Protein AF-A0A815AP10-F1 (afdb_monomer)

Mean predicted aligned error: 11.59 Å

Organism: NCBI:txid433720

Structure (mmCIF, N/CA/C/O backbone):
data_AF-A0A815AP10-F1
#
_entry.id   AF-A0A815AP10-F1
#
loop_
_atom_site.group_PDB
_atom_site.id
_atom_site.type_symbol
_atom_site.label_atom_id
_atom_site.label_alt_id
_atom_site.label_comp_id
_atom_site.label_asym_id
_atom_site.label_entity_id
_atom_site.label_seq_id
_atom_site.pdbx_PDB_ins_code
_atom_site.Cartn_x
_atom_site.Cartn_y
_atom_site.Cartn_z
_atom_site.occupancy
_atom_site.B_iso_or_equiv
_atom_site.auth_seq_id
_atom_site.auth_comp_id
_atom_site.auth_asym_id
_atom_site.auth_atom_id
_atom_site.pdbx_PDB_model_num
ATOM 1 N N . MET A 1 1 ? 25.442 41.159 -44.801 1.00 40.72 1 MET A N 1
ATOM 2 C CA . MET A 1 1 ? 24.843 39.815 -44.931 1.00 40.72 1 MET A CA 1
ATOM 3 C C . MET A 1 1 ? 25.915 38.834 -44.471 1.00 40.72 1 MET A C 1
ATOM 5 O O . MET A 1 1 ? 26.776 38.479 -45.258 1.00 40.72 1 MET A O 1
ATOM 9 N N . PHE A 1 2 ? 25.992 38.562 -43.165 1.00 41.69 2 PHE A N 1
ATOM 10 C CA . PHE A 1 2 ? 27.074 37.760 -42.580 1.00 41.69 2 PHE A CA 1
ATOM 11 C C . PHE A 1 2 ? 26.599 36.312 -42.454 1.00 41.69 2 PHE A C 1
ATOM 13 O O . PHE A 1 2 ? 25.713 36.017 -41.653 1.00 41.69 2 PHE A O 1
ATOM 20 N N . GLY A 1 3 ? 27.132 35.442 -43.313 1.00 44.25 3 GLY A N 1
ATOM 21 C CA . GLY A 1 3 ? 26.936 33.999 -43.230 1.00 44.25 3 GLY A CA 1
ATOM 22 C C . GLY A 1 3 ? 27.799 33.436 -42.109 1.00 44.25 3 GLY A C 1
ATOM 23 O O . GLY A 1 3 ? 28.994 33.714 -42.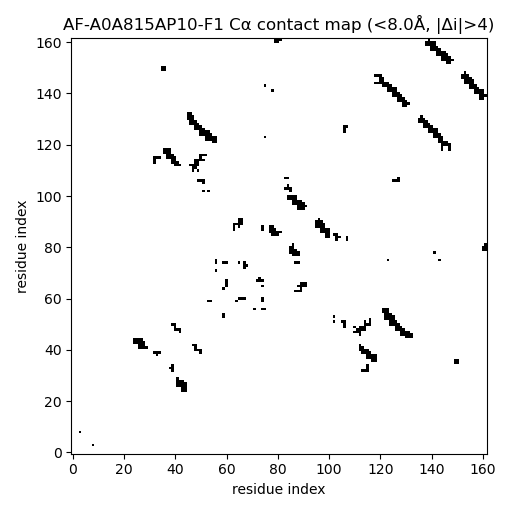065 1.00 44.25 3 GLY A O 1
ATOM 24 N N . ARG A 1 4 ? 27.180 32.683 -41.199 1.00 42.88 4 ARG A N 1
ATOM 25 C CA . ARG A 1 4 ? 27.906 31.906 -40.190 1.00 42.88 4 ARG A CA 1
ATOM 26 C C . ARG A 1 4 ? 28.704 30.810 -40.884 1.00 42.88 4 ARG A C 1
ATOM 28 O O . ARG A 1 4 ? 28.192 30.181 -41.814 1.00 42.88 4 ARG A O 1
ATOM 35 N N . THR A 1 5 ? 29.942 30.612 -40.457 1.00 56.09 5 THR A N 1
ATOM 36 C CA . THR A 1 5 ? 30.808 29.552 -40.982 1.00 56.09 5 THR A CA 1
ATOM 37 C C . THR A 1 5 ? 30.435 28.206 -40.351 1.00 56.09 5 THR A C 1
ATOM 39 O O . THR A 1 5 ? 29.689 28.134 -39.375 1.00 56.09 5 THR A O 1
ATOM 42 N N . TYR A 1 6 ? 30.920 27.108 -40.935 1.00 45.91 6 TYR A N 1
ATOM 43 C CA . TYR A 1 6 ? 30.652 25.747 -40.451 1.00 45.91 6 TYR A CA 1
ATOM 44 C C . TYR A 1 6 ? 31.178 25.519 -39.016 1.00 45.91 6 TYR A C 1
ATOM 46 O O . TYR A 1 6 ? 30.613 24.719 -38.272 1.00 45.91 6 TYR A O 1
ATOM 54 N N . ASP A 1 7 ? 32.197 26.281 -38.611 1.00 51.66 7 ASP A N 1
ATOM 55 C CA . ASP A 1 7 ? 32.779 26.252 -37.266 1.00 51.66 7 ASP A CA 1
ATOM 56 C C . ASP A 1 7 ? 31.876 26.939 -36.220 1.00 51.66 7 ASP A C 1
ATOM 58 O O . ASP A 1 7 ? 31.723 26.424 -35.111 1.00 51.66 7 ASP A O 1
ATOM 62 N N . ASP A 1 8 ? 31.150 28.004 -36.593 1.00 51.50 8 ASP A N 1
ATOM 63 C CA . ASP A 1 8 ? 30.162 28.665 -35.718 1.00 51.50 8 ASP A CA 1
ATOM 64 C C . ASP A 1 8 ? 28.980 27.734 -35.362 1.00 51.50 8 ASP A C 1
ATOM 66 O O . ASP A 1 8 ? 28.334 27.877 -34.319 1.00 51.50 8 ASP A O 1
ATOM 70 N N . LEU A 1 9 ? 28.670 26.766 -36.235 1.00 48.31 9 LEU A N 1
ATOM 71 C CA . LEU A 1 9 ? 27.624 25.761 -36.008 1.00 48.31 9 LEU A CA 1
ATOM 72 C C . LEU A 1 9 ? 28.094 24.618 -35.093 1.00 48.31 9 LEU A C 1
ATOM 74 O O . LEU A 1 9 ? 27.263 24.021 -34.404 1.00 48.31 9 LEU A O 1
ATOM 78 N N . LEU A 1 10 ? 29.400 24.335 -35.048 1.00 50.34 10 LEU A N 1
ATOM 79 C CA . LEU A 1 10 ? 29.991 23.327 -34.163 1.00 50.34 10 LEU A CA 1
ATOM 80 C C . LEU A 1 10 ? 30.089 23.835 -32.719 1.00 50.34 10 LEU A C 1
ATOM 82 O O . LEU A 1 10 ? 29.690 23.107 -31.807 1.00 50.34 10 LEU A O 1
ATOM 86 N N . GLU A 1 11 ? 30.480 25.095 -32.500 1.00 52.16 11 GLU A N 1
ATOM 87 C CA . GLU A 1 11 ? 30.512 25.695 -31.153 1.00 52.16 11 GLU A CA 1
ATOM 88 C C . GLU A 1 11 ? 29.109 25.869 -30.549 1.00 52.16 11 GLU A C 1
ATOM 90 O O . GLU A 1 11 ? 28.891 25.577 -29.368 1.00 52.16 11 GLU A O 1
ATOM 95 N N . MET A 1 12 ? 28.113 26.236 -31.365 1.00 47.38 12 MET A N 1
ATOM 96 C CA . MET A 1 12 ? 26.714 26.245 -30.927 1.00 47.38 12 MET A CA 1
ATOM 97 C C . MET A 1 12 ? 26.192 24.847 -30.583 1.00 47.38 12 MET A C 1
ATOM 99 O O . MET A 1 12 ? 25.271 24.738 -29.773 1.00 47.38 12 MET A O 1
ATOM 103 N N . SER A 1 13 ? 26.757 23.784 -31.172 1.00 54.66 13 SER A N 1
ATOM 104 C CA . SER A 1 13 ? 26.313 22.406 -30.943 1.00 54.66 13 SER A CA 1
ATOM 105 C C . SER A 1 13 ? 26.752 21.835 -29.590 1.00 54.66 13 SER A C 1
ATOM 107 O O . SER A 1 13 ? 26.069 20.983 -29.017 1.00 54.66 13 SER A O 1
ATOM 109 N N . ASP A 1 14 ? 27.851 22.346 -29.039 1.00 53.59 14 ASP A N 1
ATOM 110 C CA . ASP A 1 14 ? 28.387 21.883 -27.762 1.00 53.59 14 ASP A CA 1
ATOM 111 C C . ASP A 1 14 ? 27.872 22.697 -26.574 1.00 53.59 14 ASP A C 1
ATOM 113 O O . ASP A 1 14 ? 27.774 22.170 -25.462 1.00 53.59 14 ASP A O 1
ATOM 117 N N . ASP A 1 15 ? 27.464 23.948 -26.793 1.00 55.38 15 ASP A N 1
ATOM 118 C CA . ASP A 1 15 ? 26.924 24.788 -25.724 1.00 55.38 15 ASP A CA 1
ATOM 119 C C . ASP A 1 15 ? 25.489 24.386 -25.331 1.00 55.38 15 ASP A C 1
ATOM 121 O O . ASP A 1 15 ? 25.147 24.358 -24.143 1.00 55.38 15 ASP A O 1
ATOM 125 N N . TRP A 1 16 ? 24.653 23.934 -26.281 1.00 48.88 16 TRP A N 1
ATOM 126 C CA . TRP A 1 16 ? 23.365 23.320 -25.921 1.00 48.88 16 TRP A CA 1
ATOM 127 C C . TRP A 1 16 ? 23.546 21.947 -25.265 1.00 48.88 16 TRP A C 1
ATOM 129 O O . TRP A 1 16 ? 22.780 21.617 -24.361 1.00 48.88 16 TRP A O 1
ATOM 139 N N . ARG A 1 17 ? 24.580 21.173 -25.630 1.00 44.56 17 ARG A N 1
ATOM 140 C CA . ARG A 1 17 ? 24.918 19.904 -24.958 1.00 44.56 17 ARG A CA 1
ATOM 141 C C . ARG A 1 17 ? 25.403 20.134 -23.530 1.00 44.56 17 ARG A C 1
ATOM 143 O O . ARG A 1 17 ? 24.914 19.474 -22.617 1.00 44.56 17 ARG A O 1
ATOM 150 N N . LYS A 1 18 ? 26.280 21.115 -23.289 1.00 47.47 18 LYS A N 1
ATOM 151 C CA . LYS A 1 18 ? 26.723 21.501 -21.934 1.00 47.47 18 LYS A CA 1
ATOM 152 C C . LYS A 1 18 ? 25.571 22.039 -21.081 1.00 47.47 18 LYS A C 1
ATOM 154 O O . LYS A 1 18 ? 25.493 21.713 -19.895 1.00 47.47 18 LYS A O 1
ATOM 159 N N . ASN A 1 19 ? 24.642 22.792 -21.672 1.00 44.19 19 ASN A N 1
ATOM 160 C CA . ASN A 1 19 ? 23.459 23.294 -20.969 1.00 44.19 19 ASN A CA 1
ATOM 161 C C . ASN A 1 19 ? 22.359 22.230 -20.769 1.00 44.19 19 ASN A C 1
ATOM 163 O O . ASN A 1 19 ? 21.679 22.263 -19.740 1.00 44.19 19 ASN A O 1
ATOM 167 N N . MET A 1 20 ? 22.229 21.237 -21.660 1.00 41.44 20 MET A N 1
ATOM 168 C CA . MET A 1 20 ? 21.380 20.055 -21.440 1.00 41.44 20 MET A CA 1
ATOM 169 C C . MET A 1 20 ? 21.964 19.124 -20.377 1.00 41.44 20 MET A C 1
ATOM 171 O O . MET A 1 20 ? 21.212 18.647 -19.534 1.00 41.44 20 MET A O 1
ATOM 175 N N . ILE A 1 21 ? 23.284 18.928 -20.331 1.00 43.81 21 ILE A N 1
ATOM 176 C CA . ILE A 1 21 ? 23.948 18.113 -19.297 1.00 43.81 21 ILE A CA 1
ATOM 177 C C . ILE A 1 21 ? 23.869 18.791 -17.917 1.00 43.81 21 ILE A C 1
ATOM 179 O O . ILE A 1 21 ? 23.758 18.113 -16.899 1.00 43.81 21 ILE A O 1
ATOM 183 N N . LYS A 1 22 ? 23.820 20.130 -17.848 1.00 42.06 22 LYS A N 1
ATOM 184 C CA . LYS A 1 22 ? 23.596 20.855 -16.582 1.00 42.06 22 LYS A CA 1
ATOM 185 C C . LYS A 1 22 ? 22.132 20.932 -16.129 1.00 42.06 22 LYS A C 1
ATOM 187 O O . LYS A 1 22 ? 21.894 21.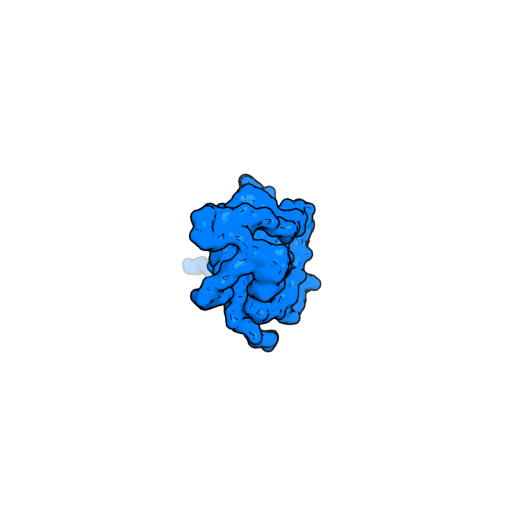260 -14.966 1.00 42.06 22 LYS A O 1
ATOM 192 N N . ARG A 1 23 ? 21.150 20.654 -16.998 1.00 38.03 23 ARG A N 1
ATOM 193 C CA . ARG A 1 23 ? 19.709 20.759 -16.668 1.00 38.03 23 ARG A CA 1
ATOM 194 C C . ARG A 1 23 ? 18.924 19.454 -16.764 1.00 38.03 23 ARG A C 1
ATOM 196 O O . ARG A 1 23 ? 17.859 19.363 -16.160 1.00 38.03 23 ARG A O 1
ATOM 203 N N . SER A 1 24 ? 19.474 18.421 -17.389 1.00 43.53 24 SER A N 1
ATOM 204 C CA . SER A 1 24 ? 19.067 17.038 -17.169 1.00 43.53 24 SER A CA 1
ATOM 205 C C . SER A 1 24 ? 19.778 16.525 -15.920 1.00 43.53 24 SER A C 1
ATOM 207 O O . SER A 1 24 ? 20.775 15.814 -15.998 1.00 43.53 24 SER A O 1
ATOM 209 N N . LYS A 1 25 ? 19.273 16.894 -14.735 1.00 42.19 25 LYS A N 1
ATOM 210 C CA . LYS A 1 25 ? 19.497 16.080 -13.532 1.00 42.19 25 LYS A CA 1
ATOM 211 C C . LYS A 1 25 ? 18.761 14.768 -13.772 1.00 42.19 25 LYS A C 1
ATOM 213 O O . LYS A 1 25 ? 17.580 14.657 -13.455 1.00 42.19 25 LYS A O 1
ATOM 218 N N . CYS A 1 26 ? 19.448 13.866 -14.464 1.00 45.12 26 CYS A N 1
ATOM 219 C CA . CYS A 1 26 ? 18.939 12.613 -14.976 1.00 45.12 26 CYS A CA 1
ATOM 220 C C . CYS A 1 26 ? 18.138 11.896 -13.891 1.00 45.12 26 CYS A C 1
ATOM 222 O O . CYS A 1 26 ? 18.615 11.693 -12.771 1.00 45.12 26 CYS A O 1
ATOM 224 N N . ASN A 1 27 ? 16.902 11.535 -14.231 1.00 44.25 27 ASN A N 1
ATOM 225 C CA . ASN A 1 27 ? 16.235 10.449 -13.544 1.00 44.25 27 ASN A CA 1
ATOM 226 C C . ASN A 1 27 ? 17.126 9.229 -13.761 1.00 44.25 27 ASN A C 1
ATOM 228 O O . ASN A 1 27 ? 17.160 8.696 -14.867 1.00 44.25 27 ASN A O 1
ATOM 232 N N . ASP A 1 28 ? 17.888 8.849 -12.744 1.00 47.38 28 ASP A N 1
ATOM 233 C CA . ASP A 1 28 ? 18.607 7.584 -12.735 1.00 47.38 28 ASP A CA 1
ATOM 234 C C . ASP A 1 28 ? 17.549 6.499 -12.504 1.00 47.38 28 ASP A C 1
ATOM 236 O O . ASP A 1 28 ? 17.276 6.059 -11.388 1.00 47.38 28 ASP A O 1
ATOM 240 N N . LEU A 1 29 ? 16.793 6.202 -13.564 1.00 50.75 29 LEU A N 1
ATOM 241 C CA . LEU A 1 29 ? 15.922 5.042 -13.584 1.00 50.75 29 LEU A CA 1
ATOM 242 C C . LEU A 1 29 ? 16.855 3.847 -13.724 1.00 50.75 29 LEU A C 1
ATOM 244 O O . LEU A 1 29 ? 17.276 3.506 -14.825 1.00 50.75 29 LEU A O 1
ATOM 248 N N . ASP A 1 30 ? 17.215 3.244 -12.595 1.00 54.69 30 ASP A N 1
ATOM 249 C CA . ASP A 1 30 ? 17.909 1.965 -12.603 1.00 54.69 30 ASP A CA 1
ATOM 250 C C . ASP A 1 30 ? 16.975 0.901 -13.200 1.00 54.69 30 ASP A C 1
ATOM 252 O O . ASP A 1 30 ? 16.046 0.407 -12.551 1.00 54.69 30 ASP A O 1
ATOM 256 N N . PHE A 1 31 ? 17.209 0.579 -14.474 1.00 56.91 31 PHE A N 1
ATOM 257 C CA . PHE A 1 31 ? 16.423 -0.391 -15.230 1.00 56.91 31 PHE A CA 1
ATOM 258 C C . PHE A 1 31 ? 16.628 -1.837 -14.754 1.00 56.91 31 PHE A C 1
ATOM 260 O O . PHE A 1 31 ? 15.811 -2.692 -15.091 1.00 56.91 31 PHE A O 1
ATOM 267 N N . ASN A 1 32 ? 17.637 -2.123 -13.919 1.00 61.28 32 ASN A N 1
ATOM 268 C CA . ASN A 1 32 ? 17.899 -3.482 -13.422 1.00 61.28 32 ASN A CA 1
ATOM 269 C C . ASN A 1 32 ? 16.794 -4.022 -12.501 1.00 61.28 32 ASN A C 1
ATOM 271 O O . ASN A 1 32 ? 16.770 -5.209 -12.188 1.00 61.28 32 ASN A O 1
ATOM 275 N N . ASN A 1 33 ? 15.869 -3.162 -12.070 1.00 63.09 33 ASN A N 1
ATOM 276 C CA . ASN A 1 33 ? 14.757 -3.527 -11.196 1.00 63.09 33 ASN A CA 1
ATOM 277 C C . ASN A 1 33 ? 13.391 -3.457 -11.891 1.00 63.09 33 ASN A C 1
ATOM 279 O O . ASN A 1 33 ? 12.352 -3.560 -11.231 1.00 63.09 33 ASN A O 1
ATOM 283 N N . TYR A 1 34 ? 13.376 -3.264 -13.212 1.00 71.56 34 TYR A N 1
ATOM 284 C CA . TYR A 1 34 ? 12.161 -3.253 -14.016 1.00 71.56 34 TYR A CA 1
ATOM 285 C C . TYR A 1 34 ? 11.872 -4.649 -14.555 1.00 71.56 34 TYR A C 1
ATOM 287 O O . TYR A 1 34 ? 12.591 -5.172 -15.403 1.00 71.56 34 TYR A O 1
ATOM 295 N N . TYR A 1 35 ? 10.771 -5.226 -14.084 1.00 80.19 35 TYR A N 1
ATOM 296 C CA . TYR A 1 35 ? 10.299 -6.534 -14.515 1.00 80.19 35 TYR A CA 1
ATOM 297 C C . TYR A 1 35 ? 8.870 -6.416 -15.019 1.00 80.19 35 TYR A C 1
ATOM 299 O O . TYR A 1 35 ? 8.031 -5.740 -14.417 1.00 80.19 35 TYR A O 1
ATOM 307 N N . THR A 1 36 ? 8.565 -7.097 -16.119 1.00 82.69 36 THR A N 1
ATOM 308 C CA . THR A 1 36 ? 7.196 -7.121 -16.620 1.00 82.69 36 THR A CA 1
ATOM 309 C C . THR A 1 36 ? 6.271 -7.774 -15.594 1.00 82.69 36 THR A C 1
ATOM 311 O O . THR A 1 36 ? 6.577 -8.831 -15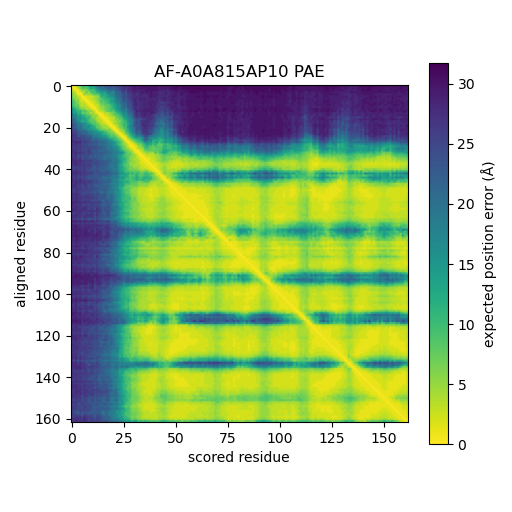.047 1.00 82.69 36 THR A O 1
ATOM 314 N N . GLY A 1 37 ? 5.136 -7.129 -15.316 1.00 87.00 37 GLY A N 1
ATOM 315 C CA . GLY A 1 37 ? 4.198 -7.573 -14.281 1.00 87.00 37 GLY A CA 1
ATOM 316 C C . GLY A 1 37 ? 4.573 -7.171 -12.856 1.00 87.00 37 GLY A C 1
ATOM 317 O O . GLY A 1 37 ? 3.999 -7.705 -11.909 1.00 87.00 37 GLY A O 1
ATOM 318 N N . TYR A 1 38 ? 5.499 -6.227 -12.692 1.00 90.06 38 TYR A N 1
ATOM 319 C CA . TYR A 1 38 ? 5.850 -5.641 -11.404 1.00 90.06 38 TYR A CA 1
ATOM 320 C C . TYR A 1 38 ? 5.633 -4.126 -11.428 1.00 90.06 38 TYR A C 1
ATOM 322 O O . TYR A 1 38 ? 5.836 -3.467 -12.448 1.00 90.06 38 TYR A O 1
ATOM 330 N N . PHE A 1 39 ? 5.233 -3.566 -10.290 1.00 88.25 39 PHE A N 1
ATOM 331 C CA . PHE A 1 39 ? 5.443 -2.154 -10.018 1.00 88.25 39 PHE A CA 1
ATOM 332 C C . PHE A 1 39 ? 6.882 -1.965 -9.567 1.00 88.25 39 PHE A C 1
ATOM 334 O O . PHE A 1 39 ? 7.316 -2.614 -8.618 1.00 88.25 39 PHE A O 1
ATOM 341 N N . THR A 1 40 ? 7.586 -1.042 -10.212 1.00 84.50 40 THR A N 1
ATOM 342 C CA . THR A 1 40 ? 8.952 -0.659 -9.853 1.00 84.50 40 THR A CA 1
ATOM 343 C C . THR A 1 40 ? 8.976 0.821 -9.519 1.00 84.50 40 THR A C 1
ATOM 345 O O . THR A 1 40 ? 8.450 1.649 -10.266 1.00 84.50 40 THR A O 1
ATOM 348 N N . VAL A 1 41 ? 9.602 1.165 -8.396 1.00 78.25 41 VAL A N 1
ATOM 349 C CA . VAL A 1 41 ? 9.770 2.559 -7.985 1.00 78.25 41 VAL A CA 1
ATOM 350 C C . VAL A 1 41 ? 11.133 3.055 -8.449 1.00 78.25 41 VAL A C 1
ATOM 352 O O . VAL A 1 41 ? 12.140 2.873 -7.769 1.00 78.25 41 VAL A O 1
ATOM 355 N N . GLY A 1 42 ? 11.158 3.689 -9.619 1.00 65.56 42 GLY A N 1
ATOM 356 C CA . GLY A 1 42 ? 12.320 4.433 -10.093 1.00 65.56 42 GLY A CA 1
ATOM 357 C C . GLY A 1 42 ? 12.377 5.806 -9.429 1.00 65.56 42 GLY A C 1
ATOM 358 O O . GLY A 1 42 ? 11.402 6.560 -9.461 1.00 65.56 42 GLY A O 1
ATOM 359 N N . VAL A 1 43 ? 13.506 6.147 -8.813 1.00 65.19 43 VAL A N 1
ATOM 360 C CA . VAL A 1 43 ? 13.673 7.417 -8.100 1.00 65.19 43 VAL A CA 1
ATOM 361 C C . VAL A 1 43 ? 14.810 8.237 -8.694 1.00 65.19 43 VAL A C 1
ATOM 363 O O . VAL A 1 43 ? 15.976 7.875 -8.631 1.00 65.19 43 VAL A O 1
ATOM 366 N N . GLY A 1 44 ? 14.459 9.380 -9.279 1.00 64.38 44 GLY A N 1
ATOM 367 C CA . GLY A 1 44 ? 15.417 10.329 -9.838 1.00 64.38 44 GLY A CA 1
ATOM 368 C C . GLY A 1 44 ? 15.827 11.420 -8.849 1.00 64.38 44 GLY A C 1
ATOM 369 O O . GLY A 1 44 ? 15.015 11.872 -8.037 1.00 64.38 44 GLY A O 1
ATOM 370 N N . GLY A 1 45 ? 17.071 11.898 -8.969 1.00 64.06 45 GLY A N 1
ATOM 371 C CA . GLY A 1 45 ? 17.508 13.171 -8.384 1.00 64.06 45 GLY A CA 1
ATOM 372 C C . GLY A 1 45 ? 17.583 13.212 -6.855 1.00 64.06 45 GLY A C 1
ATOM 373 O O . GLY A 1 45 ? 17.224 14.231 -6.269 1.00 64.06 45 GLY A O 1
ATOM 374 N N . GLY A 1 46 ? 18.035 12.126 -6.215 1.00 68.00 46 GLY A N 1
ATOM 375 C CA . GLY A 1 46 ? 18.122 12.014 -4.752 1.00 68.00 46 GLY A CA 1
ATOM 376 C C . GLY A 1 46 ? 16.754 11.869 -4.091 1.00 68.00 46 GLY A C 1
ATOM 377 O O . GLY A 1 46 ? 16.447 12.497 -3.083 1.00 68.00 46 GLY A O 1
ATOM 378 N N . ARG A 1 47 ? 15.900 11.043 -4.684 1.00 75.75 47 ARG A N 1
ATOM 379 C CA . ARG A 1 47 ? 14.698 10.537 -4.026 1.00 75.75 47 ARG A CA 1
ATOM 380 C C . ARG A 1 47 ? 14.936 9.087 -3.644 1.00 75.75 47 ARG A C 1
ATOM 382 O O . ARG A 1 47 ? 15.729 8.413 -4.287 1.00 75.75 47 ARG A O 1
ATOM 389 N N . VAL A 1 48 ? 14.262 8.616 -2.605 1.00 83.19 48 VAL A N 1
ATOM 390 C CA . VAL A 1 48 ? 14.209 7.192 -2.255 1.00 83.19 48 VAL A CA 1
ATOM 391 C C . VAL A 1 48 ? 12.759 6.763 -2.145 1.00 83.19 48 VAL A C 1
ATOM 393 O O . VAL A 1 48 ? 11.905 7.562 -1.758 1.00 83.19 48 VAL A O 1
ATOM 396 N N . GLY A 1 49 ? 12.469 5.531 -2.546 1.00 86.25 49 GLY A N 1
ATOM 397 C CA . GLY A 1 49 ? 11.106 5.040 -2.636 1.00 86.25 49 GLY A CA 1
ATOM 398 C C . GLY A 1 49 ? 10.990 3.596 -2.180 1.00 86.25 49 GLY A C 1
ATOM 399 O O . GLY A 1 49 ? 11.870 2.788 -2.466 1.00 86.25 49 GLY A O 1
ATOM 400 N N . THR A 1 50 ? 9.892 3.299 -1.494 1.00 89.31 50 THR A N 1
ATOM 401 C CA . THR A 1 50 ? 9.549 1.971 -0.980 1.00 89.31 50 THR A CA 1
ATOM 402 C C . THR A 1 50 ? 8.116 1.671 -1.377 1.00 89.31 50 THR A C 1
ATOM 404 O O . THR A 1 50 ? 7.224 2.472 -1.103 1.00 89.31 50 THR A O 1
ATOM 407 N N . ILE A 1 51 ? 7.889 0.527 -2.016 1.00 92.12 51 ILE A N 1
ATOM 408 C CA . ILE A 1 51 ? 6.552 0.020 -2.323 1.00 92.12 51 ILE A CA 1
ATOM 409 C C . ILE A 1 51 ? 6.372 -1.343 -1.671 1.00 92.12 51 ILE A C 1
ATOM 411 O O . ILE A 1 51 ? 7.290 -2.162 -1.676 1.00 92.12 51 ILE A O 1
ATOM 415 N N . ILE A 1 52 ? 5.192 -1.570 -1.106 1.00 94.06 52 ILE A N 1
ATOM 416 C CA . ILE A 1 52 ? 4.807 -2.839 -0.497 1.00 94.06 52 ILE A CA 1
ATOM 417 C C . ILE A 1 52 ? 3.400 -3.232 -0.935 1.00 94.06 52 ILE A C 1
ATOM 419 O O . ILE A 1 52 ? 2.552 -2.370 -1.177 1.00 94.06 52 ILE A O 1
ATOM 423 N N . ASP A 1 53 ? 3.173 -4.537 -1.020 1.00 95.56 53 ASP A N 1
ATOM 424 C CA . ASP A 1 53 ? 1.850 -5.133 -1.169 1.00 95.56 53 ASP A CA 1
ATOM 425 C C . ASP A 1 53 ? 1.219 -5.282 0.223 1.00 95.56 53 ASP A C 1
ATOM 427 O O . ASP A 1 53 ? 1.825 -5.876 1.117 1.00 95.56 53 ASP A O 1
ATOM 431 N N . LEU A 1 54 ? 0.039 -4.696 0.420 1.00 95.62 54 LEU A N 1
ATOM 432 C CA . LEU A 1 54 ? -0.748 -4.825 1.650 1.00 95.62 54 LEU A CA 1
ATOM 433 C C . LEU A 1 54 ? -1.685 -6.045 1.602 1.00 95.62 54 LEU A C 1
ATOM 435 O O . LEU A 1 54 ? -2.277 -6.394 2.621 1.00 95.62 54 LEU A O 1
ATOM 439 N N . GLY A 1 55 ? -1.813 -6.683 0.437 1.00 95.12 55 GLY A N 1
ATOM 440 C CA . GLY A 1 55 ? -2.664 -7.836 0.187 1.00 95.12 55 GLY A CA 1
ATOM 441 C C . GLY A 1 55 ? -3.982 -7.488 -0.500 1.00 95.12 55 GLY A C 1
ATOM 442 O O . GLY A 1 55 ? -4.285 -6.332 -0.827 1.00 95.12 55 GLY A O 1
ATOM 443 N N . SER A 1 56 ? -4.782 -8.527 -0.723 1.00 94.25 56 SER A N 1
ATOM 444 C CA . SER A 1 56 ? -6.152 -8.394 -1.201 1.00 94.25 56 SER A CA 1
ATOM 445 C C . SER A 1 56 ? -7.077 -7.870 -0.100 1.00 94.25 56 SER A C 1
ATOM 447 O O . SER A 1 56 ? -6.735 -7.817 1.086 1.00 94.25 56 SER A O 1
ATOM 449 N N . ARG A 1 57 ? -8.308 -7.532 -0.485 1.00 91.06 57 ARG A N 1
ATOM 450 C CA . ARG A 1 57 ? -9.383 -7.236 0.467 1.00 91.06 57 ARG A CA 1
ATOM 451 C C . ARG A 1 57 ? -9.541 -8.341 1.517 1.00 91.06 57 ARG A C 1
ATOM 453 O O . ARG A 1 57 ? -9.623 -8.041 2.705 1.00 91.06 57 ARG A O 1
ATOM 460 N N . ASP A 1 58 ? -9.564 -9.597 1.082 1.00 92.00 58 ASP A N 1
ATOM 461 C CA . ASP A 1 58 ? -9.819 -10.740 1.962 1.00 92.00 58 ASP A CA 1
ATOM 462 C C . ASP A 1 58 ? -8.643 -10.953 2.928 1.00 92.00 58 ASP A C 1
ATOM 464 O O . ASP A 1 58 ? -8.856 -11.254 4.104 1.00 92.00 58 ASP A O 1
ATOM 468 N N . ASP A 1 59 ? -7.408 -10.708 2.471 1.00 94.12 59 ASP A N 1
ATOM 469 C CA . ASP A 1 59 ? -6.212 -10.748 3.321 1.00 94.12 59 ASP A CA 1
ATOM 470 C C . ASP A 1 59 ? -6.264 -9.670 4.403 1.00 94.12 59 ASP A C 1
ATOM 472 O O . ASP A 1 59 ? -6.063 -9.959 5.585 1.00 94.12 59 ASP A O 1
ATOM 476 N N . LEU A 1 60 ? -6.590 -8.433 4.014 1.00 93.19 60 LEU A N 1
ATOM 477 C CA . LEU A 1 60 ? -6.723 -7.313 4.940 1.00 93.19 60 LEU A CA 1
ATOM 478 C C . LEU A 1 60 ? -7.845 -7.563 5.950 1.00 93.19 60 LEU A C 1
ATOM 480 O O . LEU A 1 60 ? -7.643 -7.355 7.146 1.00 93.19 60 LEU A O 1
ATOM 484 N N . GLN A 1 61 ? -9.010 -8.031 5.496 1.00 91.88 61 GLN A N 1
ATOM 485 C CA . GLN A 1 61 ? -10.142 -8.338 6.367 1.00 91.88 61 GLN A CA 1
ATOM 486 C C . GLN A 1 61 ? -9.783 -9.446 7.360 1.00 91.88 61 GLN A C 1
ATOM 488 O O . GLN A 1 61 ? -10.023 -9.313 8.558 1.00 91.88 61 GLN A O 1
ATOM 493 N N . LYS A 1 62 ? -9.157 -10.526 6.886 1.00 93.06 62 LYS A N 1
ATOM 494 C CA . LYS A 1 62 ? -8.731 -11.644 7.732 1.00 93.06 62 LYS A CA 1
ATOM 495 C C . LYS A 1 62 ? -7.659 -11.225 8.735 1.00 93.06 62 LYS A C 1
ATOM 497 O O . LYS A 1 62 ? -7.696 -11.666 9.882 1.00 93.06 62 LYS A O 1
ATOM 502 N N . LYS A 1 63 ? -6.703 -10.393 8.328 1.00 94.62 63 LYS A N 1
ATOM 503 C CA . LYS A 1 63 ? -5.606 -9.953 9.193 1.00 94.62 63 LYS A CA 1
ATOM 504 C C . LYS A 1 63 ? -6.073 -8.956 10.252 1.00 94.62 63 LYS A C 1
ATOM 506 O O . LYS A 1 63 ? -5.727 -9.099 11.419 1.00 94.62 63 LYS A O 1
ATOM 511 N N . TYR A 1 64 ? -6.878 -7.978 9.849 1.00 92.88 64 TYR A N 1
ATOM 512 C CA . TYR A 1 64 ? -7.260 -6.845 10.693 1.00 92.88 64 TYR A CA 1
ATOM 513 C C . TYR A 1 64 ? -8.672 -6.954 11.278 1.00 92.88 64 TYR A C 1
ATOM 515 O O . TYR A 1 64 ? -9.060 -6.121 12.091 1.00 92.88 64 TYR A O 1
ATOM 523 N N . GLN A 1 65 ? -9.428 -7.998 10.933 1.00 91.44 65 GLN A N 1
ATOM 524 C CA . GLN A 1 65 ? -10.710 -8.351 11.556 1.00 91.44 65 GLN A CA 1
ATOM 525 C C . GLN A 1 65 ? -11.760 -7.223 11.518 1.00 91.44 65 GLN A C 1
ATOM 527 O O . GLN A 1 65 ? -12.644 -7.163 12.372 1.00 91.44 65 GLN A O 1
ATOM 532 N N . TYR A 1 66 ? -11.680 -6.323 10.534 1.00 88.19 66 TYR A N 1
ATOM 533 C CA . TYR A 1 66 ? -12.712 -5.313 10.312 1.00 88.19 66 TYR A CA 1
ATOM 534 C C . TYR A 1 66 ? -13.881 -5.897 9.516 1.00 88.19 66 TYR A C 1
ATOM 536 O O . TYR A 1 66 ? -13.762 -6.917 8.833 1.00 88.19 66 TYR A O 1
ATOM 544 N N . GLN A 1 67 ? -15.034 -5.241 9.597 1.00 84.44 67 GLN A N 1
ATOM 545 C CA . GLN A 1 67 ? -16.201 -5.615 8.806 1.00 84.44 67 GLN A CA 1
ATOM 546 C C . GLN A 1 67 ? -16.216 -4.833 7.495 1.00 84.44 67 GLN A C 1
ATOM 548 O O . GLN A 1 67 ? -16.104 -3.609 7.500 1.00 84.44 67 GLN A O 1
ATOM 553 N N . GLU A 1 68 ? -16.362 -5.550 6.386 1.00 82.06 68 GLU A N 1
ATOM 554 C CA . GLU A 1 68 ? -16.641 -4.955 5.082 1.00 82.06 68 GLU A CA 1
ATOM 555 C C . GLU A 1 68 ? -18.118 -4.557 4.987 1.00 82.06 68 GLU A C 1
ATOM 557 O O . GLU A 1 68 ? -19.006 -5.268 5.463 1.00 82.06 68 GLU A O 1
ATOM 562 N N . THR A 1 69 ? -18.387 -3.425 4.344 1.00 78.44 69 THR A N 1
ATOM 563 C CA . THR A 1 69 ? -19.743 -2.989 3.986 1.00 78.44 69 THR A CA 1
ATOM 564 C C . THR A 1 69 ? -20.105 -3.455 2.576 1.00 78.44 69 THR A C 1
ATOM 566 O O . THR A 1 69 ? -19.261 -3.893 1.785 1.00 78.44 69 THR A O 1
ATOM 569 N N . VAL A 1 70 ? -21.397 -3.371 2.245 1.00 69.25 70 VAL A N 1
ATOM 570 C CA . VAL A 1 70 ? -21.899 -3.644 0.893 1.00 69.25 70 VAL A CA 1
ATOM 571 C C . VAL A 1 70 ? -21.179 -2.715 -0.090 1.00 69.25 70 VAL A C 1
ATOM 573 O O . VAL A 1 70 ? -21.286 -1.498 0.018 1.00 69.25 70 VAL A O 1
ATOM 576 N N . GLY A 1 71 ? -20.417 -3.291 -1.023 1.00 70.38 71 GLY A N 1
ATOM 577 C CA . GLY A 1 71 ? -19.563 -2.543 -1.956 1.00 70.38 71 GLY A CA 1
ATOM 578 C C . GLY A 1 71 ? -18.066 -2.847 -1.844 1.00 70.38 71 GLY A C 1
ATOM 579 O O . GLY A 1 71 ? -17.321 -2.466 -2.739 1.00 70.38 71 GLY A O 1
ATOM 580 N N . HIS A 1 72 ? -17.628 -3.579 -0.809 1.00 71.62 72 HIS A N 1
ATOM 581 C CA . HIS A 1 72 ? -16.298 -4.214 -0.729 1.00 71.62 72 HIS A CA 1
ATOM 582 C C . HIS A 1 72 ? -15.088 -3.258 -0.819 1.00 71.62 72 HIS A C 1
ATOM 584 O O . HIS A 1 72 ? -13.982 -3.682 -1.154 1.00 71.62 72 HIS A O 1
ATOM 590 N N . GLY A 1 73 ? -15.297 -1.966 -0.562 1.00 78.44 73 GLY A N 1
ATOM 591 C CA . GLY A 1 73 ? -14.269 -0.929 -0.667 1.00 78.44 73 GLY A CA 1
ATOM 592 C C . GLY A 1 73 ? -13.745 -0.431 0.678 1.00 78.44 73 GLY A C 1
ATOM 593 O O . GLY A 1 73 ? -12.931 0.493 0.702 1.00 78.44 73 GLY A O 1
ATOM 594 N N . GLN A 1 74 ? -14.212 -0.984 1.800 1.00 83.44 74 GLN A N 1
ATOM 595 C CA . GLN A 1 74 ? -13.962 -0.401 3.115 1.00 83.44 74 GLN A CA 1
ATOM 596 C C . GLN A 1 74 ? -12.523 -0.595 3.576 1.00 83.44 74 GLN A C 1
ATOM 598 O O . GLN A 1 74 ? -11.942 0.332 4.146 1.00 83.44 74 GLN A O 1
ATOM 603 N N . GLY A 1 75 ? -11.920 -1.745 3.270 1.00 83.88 75 GLY A N 1
ATOM 604 C CA . GLY A 1 75 ? -10.498 -1.978 3.497 1.00 83.88 75 GLY A CA 1
ATOM 605 C C . GLY A 1 75 ? -9.640 -0.891 2.857 1.00 83.88 75 GLY A C 1
ATOM 606 O O . GLY A 1 75 ? -8.919 -0.181 3.552 1.00 83.88 75 GLY A O 1
ATOM 607 N N . TYR A 1 76 ? -9.795 -0.674 1.549 1.00 89.12 76 TYR A N 1
ATOM 608 C CA . TYR A 1 76 ? -9.052 0.361 0.823 1.00 89.12 76 TYR A CA 1
ATOM 609 C C . TYR A 1 76 ? -9.363 1.780 1.323 1.00 89.12 76 TYR A C 1
ATOM 611 O O . TYR A 1 76 ? -8.453 2.578 1.565 1.00 89.12 76 TYR A O 1
ATOM 619 N N . ALA A 1 77 ? -10.645 2.112 1.488 1.00 88.94 77 ALA A N 1
ATOM 620 C CA . ALA A 1 77 ? -11.068 3.452 1.885 1.00 88.94 77 ALA A CA 1
ATOM 621 C C . ALA A 1 77 ? -10.577 3.820 3.291 1.00 88.94 77 ALA A C 1
ATOM 623 O O . ALA A 1 77 ? -10.170 4.957 3.517 1.00 88.94 77 ALA A O 1
ATOM 624 N N . SER A 1 78 ? -10.560 2.860 4.216 1.00 90.75 78 SER A N 1
ATOM 625 C CA . SER A 1 78 ? -10.206 3.116 5.613 1.00 90.75 78 SER A CA 1
ATOM 626 C C . SER A 1 78 ? -8.715 3.267 5.884 1.00 90.75 78 SER A C 1
ATOM 628 O O . SER A 1 78 ? -8.355 3.825 6.926 1.00 90.75 78 SER A O 1
ATOM 630 N N . ILE A 1 79 ? -7.859 2.806 4.963 1.00 94.44 79 ILE A N 1
ATOM 631 C CA . ILE A 1 79 ? -6.414 2.973 5.096 1.00 94.44 79 ILE A CA 1
ATOM 632 C C . ILE A 1 79 ? -6.081 4.458 5.070 1.00 94.44 79 ILE A C 1
ATOM 634 O O . ILE A 1 79 ? -6.315 5.154 4.075 1.00 94.44 79 ILE A O 1
ATOM 638 N N . HIS A 1 80 ? -5.481 4.921 6.153 1.00 93.44 80 HIS A N 1
ATOM 639 C CA . HIS A 1 80 ? -4.937 6.260 6.258 1.00 93.44 80 HIS A CA 1
ATOM 640 C C . HIS A 1 80 ? -3.636 6.233 7.045 1.00 93.44 80 HIS A C 1
ATOM 642 O O . HIS A 1 80 ? -3.107 5.180 7.404 1.00 93.44 80 HIS A O 1
ATOM 648 N N . ARG A 1 81 ? -3.075 7.412 7.269 1.00 94.69 81 ARG A N 1
ATOM 649 C CA . ARG A 1 81 ? -1.770 7.566 7.876 1.00 94.69 81 ARG A CA 1
ATOM 650 C C . ARG A 1 81 ? -1.869 8.466 9.097 1.00 94.69 81 ARG A C 1
ATOM 652 O O . ARG A 1 81 ? -2.638 9.416 9.146 1.00 94.69 81 ARG A O 1
ATOM 659 N N . THR A 1 82 ? -1.052 8.175 10.098 1.00 93.81 82 THR A N 1
ATOM 660 C CA . THR A 1 82 ? -0.725 9.120 11.165 1.00 93.81 82 THR A CA 1
ATOM 661 C C . THR A 1 82 ? 0.765 9.010 11.444 1.00 93.81 82 THR A C 1
ATOM 663 O O . THR A 1 82 ? 1.263 7.958 11.839 1.00 93.81 82 THR A O 1
ATOM 666 N N . ASN A 1 83 ? 1.507 10.091 11.201 1.00 90.94 83 ASN A N 1
ATOM 667 C CA . ASN A 1 83 ? 2.968 10.125 11.319 1.00 90.94 83 ASN A CA 1
ATOM 668 C C . ASN A 1 83 ? 3.659 9.027 10.487 1.00 90.94 83 ASN A C 1
ATOM 670 O O . ASN A 1 83 ? 3.644 9.098 9.262 1.00 90.94 83 ASN A O 1
ATOM 674 N N . LYS A 1 84 ? 4.284 8.029 11.118 1.00 93.31 84 LYS A N 1
ATOM 675 C CA . LYS A 1 84 ? 4.962 6.894 10.461 1.00 93.31 84 LYS A CA 1
ATOM 676 C C . LYS A 1 84 ? 4.202 5.578 10.653 1.00 93.31 84 LYS A C 1
ATOM 678 O O . LYS A 1 84 ? 4.800 4.508 10.699 1.00 93.31 84 LYS A O 1
ATOM 683 N N . THR A 1 85 ? 2.885 5.671 10.781 1.00 95.19 85 THR A N 1
ATOM 684 C CA . THR A 1 85 ? 2.020 4.520 11.013 1.00 95.19 85 THR A CA 1
ATOM 685 C C . THR A 1 85 ? 0.885 4.547 10.005 1.00 95.19 85 THR A C 1
ATOM 687 O O . THR A 1 85 ? 0.186 5.554 9.874 1.00 95.19 85 THR A O 1
ATOM 690 N N . LEU A 1 86 ? 0.724 3.446 9.278 1.00 96.75 86 LEU A N 1
ATOM 691 C CA . LEU A 1 86 ? -0.496 3.165 8.542 1.00 96.75 86 LEU A CA 1
ATOM 692 C C . LEU A 1 86 ? -1.549 2.650 9.516 1.00 96.75 86 LEU A C 1
ATOM 694 O O . LEU A 1 86 ? -1.265 1.827 10.388 1.00 96.75 86 LEU A O 1
ATOM 698 N N . LEU A 1 87 ? -2.758 3.163 9.359 1.00 95.56 87 LEU A N 1
ATOM 699 C CA . LEU A 1 87 ? -3.915 2.828 10.163 1.00 95.56 87 LEU A CA 1
ATOM 700 C C . LEU A 1 87 ? -4.986 2.236 9.257 1.00 95.56 87 LEU A C 1
ATOM 702 O O . LEU A 1 87 ? -5.200 2.727 8.151 1.00 95.56 87 LEU A O 1
ATOM 706 N N . ILE A 1 88 ? -5.672 1.213 9.746 1.00 94.25 88 ILE A N 1
ATOM 707 C CA . ILE A 1 88 ? -6.835 0.606 9.098 1.00 94.25 88 ILE A CA 1
ATOM 708 C C . ILE A 1 88 ? -7.981 0.533 10.098 1.00 94.25 88 ILE A C 1
ATOM 710 O O . ILE A 1 88 ? -7.761 0.549 11.314 1.00 94.25 88 ILE A O 1
ATOM 714 N N . LEU A 1 89 ? -9.217 0.507 9.605 1.00 91.06 89 LEU A N 1
ATOM 715 C CA . LEU A 1 89 ? -10.380 0.408 10.476 1.00 91.06 89 LEU A CA 1
ATOM 716 C C . LEU A 1 89 ? -10.315 -0.873 11.313 1.00 91.06 89 LEU A C 1
ATOM 718 O O . LEU A 1 89 ? -9.835 -1.912 10.864 1.00 91.06 89 LEU A O 1
ATOM 722 N N . LYS A 1 90 ? -10.809 -0.779 12.540 1.00 87.25 90 LYS A N 1
ATOM 723 C CA . LYS A 1 90 ? -11.024 -1.905 13.447 1.00 87.25 90 LYS A CA 1
ATOM 724 C C . LYS A 1 90 ? -12.514 -2.150 13.650 1.00 87.25 90 LYS A C 1
ATOM 726 O O . LYS A 1 90 ? -12.975 -3.274 13.509 1.00 87.25 90 LYS A O 1
ATOM 731 N N . ASP A 1 91 ? -13.265 -1.088 13.939 1.00 79.06 91 ASP A N 1
ATOM 732 C CA . ASP A 1 91 ? -14.719 -1.138 14.111 1.00 79.06 91 ASP A CA 1
ATOM 733 C C . ASP A 1 91 ? -15.380 0.019 13.359 1.00 79.06 91 ASP A C 1
ATOM 735 O O . ASP A 1 91 ? -15.083 1.191 13.612 1.00 79.06 91 ASP A O 1
ATOM 739 N N . SER A 1 92 ? -16.273 -0.339 12.440 1.00 68.19 92 SER A N 1
ATOM 740 C CA . SER A 1 92 ? -17.036 0.567 11.590 1.00 68.19 92 SER A CA 1
ATOM 741 C C . SER A 1 92 ? -18.3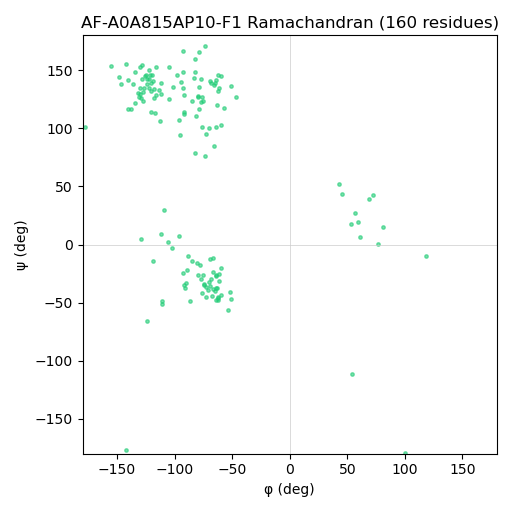63 1.026 12.190 1.00 68.19 92 SER A C 1
ATOM 743 O O . SER A 1 92 ? -18.869 2.065 11.782 1.00 68.19 92 SER A O 1
ATOM 745 N N . TYR A 1 93 ? -18.936 0.289 13.145 1.00 68.75 93 TYR A N 1
ATOM 746 C CA . TYR A 1 93 ? -20.338 0.472 13.528 1.00 68.75 93 TYR A CA 1
ATOM 747 C C . TYR A 1 93 ? -20.547 1.453 14.676 1.00 68.75 93 TYR A C 1
ATOM 749 O O . TYR A 1 93 ? -21.567 2.138 14.701 1.00 68.75 93 TYR A O 1
ATOM 757 N N . ARG A 1 94 ? -19.633 1.507 15.653 1.00 66.50 94 ARG A N 1
ATOM 758 C CA . ARG A 1 94 ? -19.868 2.290 16.881 1.00 66.50 94 ARG A CA 1
ATOM 759 C C . ARG A 1 94 ? -18.988 3.522 17.002 1.00 66.50 94 ARG A C 1
ATOM 761 O O . ARG A 1 94 ? -19.503 4.609 17.225 1.00 66.50 94 ARG A O 1
ATOM 768 N N . ASN A 1 95 ? -17.678 3.359 16.834 1.00 71.81 95 ASN A N 1
ATOM 769 C CA . ASN A 1 95 ? -16.716 4.384 17.249 1.00 71.81 95 ASN A CA 1
ATOM 770 C C . ASN A 1 95 ? -15.699 4.777 16.166 1.00 71.81 95 ASN A C 1
ATOM 772 O O . ASN A 1 95 ? -14.791 5.542 16.477 1.00 71.81 95 ASN A O 1
ATOM 776 N N . HIS A 1 96 ? -15.817 4.255 14.935 1.00 80.50 96 HIS A N 1
ATOM 777 C CA . HIS A 1 96 ? -14.830 4.4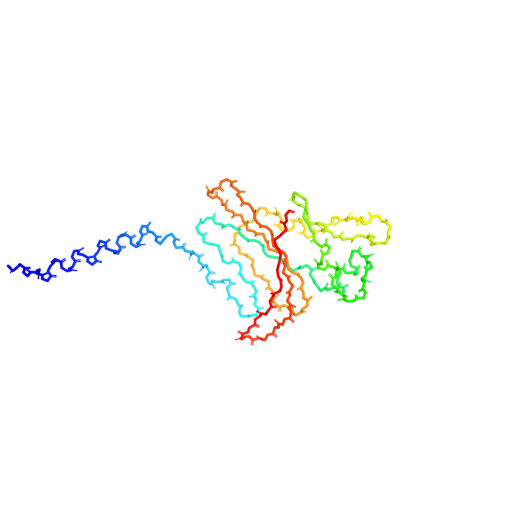51 13.857 1.00 80.50 96 HIS A CA 1
ATOM 778 C C . HIS A 1 96 ? -13.392 4.323 14.377 1.00 80.50 96 HIS A C 1
ATOM 780 O O . HIS A 1 96 ? -12.569 5.228 14.241 1.00 80.50 96 HIS A O 1
ATOM 786 N N . THR A 1 97 ? -13.115 3.219 15.073 1.00 88.88 97 THR A N 1
ATOM 787 C CA . THR A 1 97 ? -11.799 3.029 15.693 1.00 88.88 97 THR A CA 1
ATOM 788 C C . THR A 1 97 ? -10.825 2.479 14.677 1.00 88.88 97 THR A C 1
ATOM 790 O O . THR A 1 97 ? -11.184 1.641 13.849 1.00 88.88 97 THR A O 1
ATOM 793 N N . PHE A 1 98 ? -9.581 2.930 14.769 1.00 92.38 98 PHE A N 1
ATOM 794 C CA . PHE A 1 98 ? -8.506 2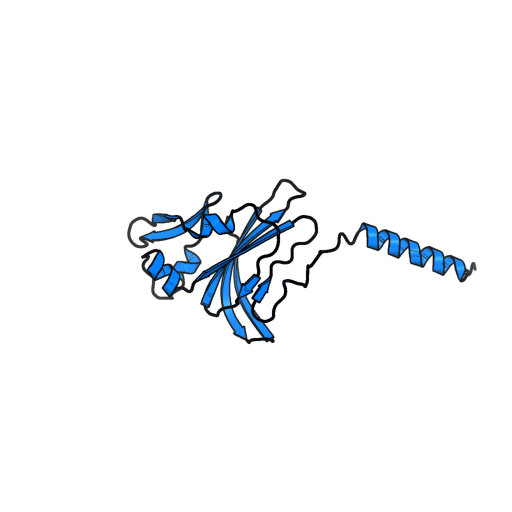.514 13.887 1.00 92.38 98 PHE A CA 1
ATOM 795 C C . PHE A 1 98 ? -7.421 1.788 14.666 1.00 92.38 98 PHE A C 1
ATOM 797 O O . PHE A 1 98 ? -7.229 2.010 15.862 1.00 92.38 98 PHE A O 1
ATOM 804 N N . GLN A 1 99 ? -6.713 0.910 13.972 1.00 94.19 99 GLN A N 1
ATOM 805 C CA . GLN A 1 99 ? -5.605 0.136 14.509 1.00 94.19 99 GLN A CA 1
ATOM 806 C C . GLN A 1 99 ? -4.391 0.242 13.594 1.00 94.19 99 GLN A C 1
ATOM 808 O O . GLN A 1 99 ? -4.525 0.468 12.390 1.00 94.19 99 GLN A O 1
ATOM 813 N N . ALA A 1 100 ? -3.208 0.092 14.183 1.00 96.12 100 ALA A N 1
ATOM 814 C CA . ALA A 1 100 ? -1.953 0.126 13.451 1.00 96.12 100 ALA A CA 1
ATOM 815 C C . ALA A 1 100 ? -1.795 -1.103 12.555 1.00 96.12 100 ALA A C 1
ATOM 817 O O . ALA A 1 100 ? -2.124 -2.219 12.951 1.00 96.12 100 ALA A O 1
ATOM 818 N N . MET A 1 101 ? -1.261 -0.872 11.361 1.00 96.75 101 MET A N 1
ATOM 819 C CA . MET A 1 101 ? -0.889 -1.918 10.419 1.00 96.75 101 MET A CA 1
ATOM 820 C C . MET A 1 101 ? 0.579 -2.305 10.606 1.00 96.75 101 MET A C 1
ATOM 822 O O . MET A 1 101 ? 1.449 -1.425 10.661 1.00 96.75 101 MET A O 1
ATOM 826 N N . ASP A 1 102 ? 0.869 -3.605 10.627 1.00 95.44 102 ASP A N 1
ATOM 827 C CA . ASP A 1 102 ? 2.231 -4.139 10.789 1.00 95.44 102 ASP A CA 1
ATOM 828 C C . ASP A 1 102 ? 3.160 -3.696 9.650 1.00 95.44 102 ASP A C 1
ATOM 830 O O . ASP A 1 102 ? 4.360 -3.477 9.839 1.00 95.44 102 ASP A O 1
ATOM 834 N N . GLU A 1 103 ? 2.591 -3.510 8.457 1.00 94.88 103 GLU A N 1
ATOM 835 C CA . GLU A 1 103 ? 3.296 -3.100 7.244 1.00 94.88 103 GLU A CA 1
ATOM 836 C C . GLU A 1 103 ? 3.997 -1.740 7.389 1.00 94.88 103 GLU A C 1
ATOM 838 O O . GLU A 1 103 ? 4.961 -1.455 6.670 1.00 94.88 103 GLU A O 1
ATOM 843 N N . SER A 1 104 ? 3.582 -0.922 8.364 1.00 94.94 104 SER A N 1
ATOM 844 C CA . SER A 1 104 ? 4.222 0.355 8.698 1.00 94.94 104 SER A CA 1
ATOM 845 C C . SER A 1 104 ? 5.730 0.199 8.927 1.00 94.94 104 SER A C 1
ATOM 847 O O . SER A 1 104 ? 6.522 1.008 8.441 1.00 94.94 104 SER A O 1
ATOM 849 N N . ALA A 1 105 ? 6.154 -0.870 9.610 1.00 92.06 105 ALA A N 1
ATOM 850 C CA . ALA A 1 105 ? 7.564 -1.105 9.927 1.00 92.06 105 ALA A CA 1
ATOM 851 C C . ALA A 1 105 ? 8.429 -1.385 8.684 1.00 92.06 105 ALA A C 1
ATOM 853 O O . ALA A 1 105 ? 9.648 -1.195 8.706 1.00 92.06 105 ALA A O 1
ATOM 854 N N . VAL A 1 106 ? 7.818 -1.863 7.598 1.00 91.25 106 VAL A N 1
ATOM 855 C CA . VAL A 1 106 ? 8.499 -2.072 6.316 1.00 91.25 106 VAL A CA 1
ATOM 856 C C . VAL A 1 106 ? 8.466 -0.783 5.504 1.00 91.25 106 VAL A C 1
ATOM 858 O O . VAL A 1 106 ? 9.514 -0.331 5.049 1.00 91.25 106 VAL A O 1
ATOM 861 N N . LEU A 1 107 ? 7.294 -0.152 5.391 1.00 91.75 107 LEU A N 1
ATOM 862 C CA . LEU A 1 107 ? 7.106 1.052 4.582 1.00 91.75 107 LEU A CA 1
ATOM 863 C C . LEU A 1 107 ? 7.991 2.218 5.038 1.00 91.75 107 LEU A C 1
ATOM 865 O O . LEU A 1 107 ? 8.569 2.922 4.213 1.00 91.75 107 LEU A O 1
ATOM 869 N N . PHE A 1 108 ? 8.092 2.437 6.352 1.00 91.62 108 PHE A N 1
ATOM 870 C CA . PHE A 1 108 ? 8.781 3.595 6.928 1.00 91.62 108 PHE A CA 1
ATOM 871 C C . PHE A 1 108 ? 10.227 3.319 7.347 1.00 91.62 108 PHE A C 1
ATOM 873 O O . PHE A 1 108 ? 10.864 4.191 7.945 1.00 91.62 108 PHE A O 1
ATOM 880 N N . ARG A 1 109 ? 10.759 2.138 7.021 1.00 87.44 109 ARG A N 1
ATOM 881 C CA . ARG A 1 109 ? 12.174 1.820 7.220 1.00 87.44 109 ARG A CA 1
ATOM 882 C C . ARG A 1 109 ? 13.032 2.726 6.343 1.00 87.44 109 ARG A C 1
ATOM 884 O O . ARG A 1 109 ? 12.667 3.029 5.208 1.00 87.44 109 ARG A O 1
ATOM 891 N N . ASP A 1 110 ? 14.167 3.171 6.866 1.00 75.38 110 ASP A N 1
ATOM 892 C CA . ASP A 1 110 ? 15.142 3.912 6.070 1.00 75.38 110 ASP A CA 1
ATOM 893 C C . ASP A 1 110 ? 15.886 2.906 5.180 1.00 75.38 110 ASP A C 1
ATOM 895 O O . ASP A 1 110 ? 16.728 2.143 5.649 1.00 75.38 110 ASP A O 1
ATOM 899 N N . THR A 1 111 ? 15.499 2.834 3.907 1.00 66.50 111 THR A N 1
ATOM 900 C CA . THR A 1 111 ? 16.017 1.855 2.941 1.00 66.50 111 THR A CA 1
ATOM 901 C C . THR A 1 111 ? 16.642 2.537 1.733 1.00 66.50 111 THR A C 1
ATOM 903 O O . THR A 1 111 ? 16.210 3.615 1.318 1.00 66.50 111 THR A O 1
ATOM 906 N N . SER A 1 112 ? 17.642 1.879 1.140 1.00 60.81 112 SER A N 1
ATOM 907 C CA . SER A 1 112 ? 18.122 2.201 -0.201 1.00 60.81 112 SER A CA 1
ATOM 908 C C . SER A 1 112 ? 17.005 1.975 -1.221 1.00 60.81 112 SER A C 1
ATOM 910 O O . SER A 1 112 ? 16.137 1.116 -1.064 1.00 60.81 112 SER A O 1
ATOM 912 N N . SER A 1 113 ? 16.989 2.810 -2.250 1.00 61.06 113 SER A N 1
ATOM 913 C CA . SER A 1 113 ? 15.978 2.813 -3.295 1.00 61.06 113 SER A CA 1
ATOM 914 C C . SER A 1 113 ? 16.094 1.595 -4.201 1.00 61.06 113 SER A C 1
ATOM 916 O O . SER A 1 113 ? 16.927 1.591 -5.099 1.00 61.06 113 SER A O 1
ATOM 918 N N . SER A 1 114 ? 15.260 0.585 -3.983 1.00 58.59 114 SER A N 1
ATOM 919 C CA . SER A 1 114 ? 14.821 -0.346 -5.023 1.00 58.59 114 SER A CA 1
ATOM 920 C C . SER A 1 114 ? 13.833 -1.333 -4.416 1.00 58.59 114 SER A C 1
ATOM 922 O O . SER A 1 114 ? 14.218 -2.274 -3.725 1.00 58.59 114 SER A O 1
ATOM 924 N N . PHE A 1 115 ? 12.544 -1.105 -4.652 1.00 73.06 115 PHE A N 1
ATOM 925 C CA . PHE A 1 115 ? 11.511 -2.080 -4.329 1.00 73.06 115 PHE A CA 1
ATOM 926 C C . PHE A 1 115 ? 10.677 -2.302 -5.579 1.00 73.06 115 PHE A C 1
ATOM 928 O O . PHE A 1 115 ? 10.139 -1.355 -6.163 1.00 73.06 115 PHE A O 1
ATOM 935 N N . SER A 1 116 ? 10.612 -3.563 -5.994 1.00 84.69 116 SER A N 1
ATOM 936 C CA . SER A 1 116 ? 9.643 -4.028 -6.970 1.00 84.69 116 SER A CA 1
ATOM 937 C C . SER A 1 116 ? 8.659 -4.961 -6.278 1.00 84.69 116 SER A C 1
ATOM 939 O O . SER A 1 116 ? 9.034 -5.770 -5.429 1.00 84.69 116 SER A O 1
ATOM 941 N N . VAL A 1 117 ? 7.382 -4.826 -6.615 1.00 90.56 117 VAL A N 1
ATOM 942 C CA . VAL A 1 117 ? 6.310 -5.699 -6.120 1.00 90.56 117 VAL A CA 1
ATOM 943 C C . VAL A 1 117 ? 5.514 -6.210 -7.301 1.00 90.56 117 VAL A C 1
ATOM 945 O O . VAL A 1 117 ? 5.302 -5.486 -8.272 1.00 90.56 117 VAL A O 1
ATOM 948 N N . ARG A 1 118 ? 5.086 -7.468 -7.245 1.00 93.50 118 ARG A N 1
ATOM 949 C CA . ARG A 1 118 ? 4.278 -8.058 -8.312 1.00 93.50 118 ARG A CA 1
ATOM 950 C C . ARG A 1 118 ? 2.930 -7.345 -8.389 1.00 93.50 118 ARG A C 1
ATOM 952 O O . ARG A 1 118 ? 2.324 -7.075 -7.356 1.00 93.50 118 ARG A O 1
ATOM 959 N N . VAL A 1 119 ? 2.458 -7.081 -9.603 1.00 95.31 119 VAL A N 1
ATOM 960 C CA . VAL A 1 119 ? 1.107 -6.569 -9.856 1.00 95.31 119 VAL A CA 1
ATOM 961 C C . VAL A 1 119 ? 0.115 -7.719 -9.727 1.00 95.31 119 VAL A C 1
ATOM 963 O O . VAL A 1 119 ? 0.228 -8.728 -10.424 1.00 95.31 119 VAL A O 1
ATOM 966 N N . ILE A 1 120 ? -0.859 -7.561 -8.838 1.00 96.31 120 ILE A N 1
ATOM 967 C CA . ILE A 1 120 ? -1.911 -8.537 -8.577 1.00 96.31 120 ILE A CA 1
ATOM 968 C C . ILE A 1 120 ? -3.248 -7.795 -8.588 1.00 96.31 120 ILE A C 1
ATOM 970 O O . ILE A 1 120 ? -3.407 -6.7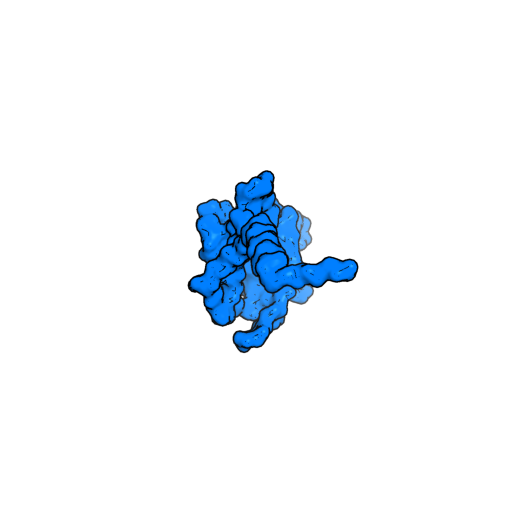42 -7.971 1.00 96.31 120 ILE A O 1
ATOM 974 N N . LEU A 1 121 ? -4.208 -8.324 -9.346 1.0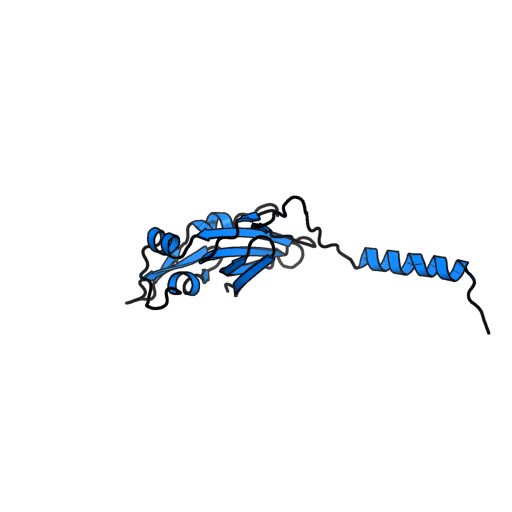0 95.88 121 LEU A N 1
ATOM 975 C CA . LEU A 1 121 ? -5.541 -7.739 -9.464 1.00 95.88 121 LEU A CA 1
ATOM 976 C C . LEU A 1 121 ? -6.243 -7.717 -8.098 1.00 95.88 121 LEU A C 1
ATOM 978 O O . LEU A 1 121 ? -6.233 -8.717 -7.386 1.00 95.88 121 LEU A O 1
ATOM 982 N N . GLY A 1 122 ? -6.866 -6.591 -7.745 1.00 94.75 122 GLY A N 1
ATOM 983 C CA . GLY A 1 122 ? -7.595 -6.431 -6.484 1.00 94.75 122 GLY A CA 1
ATOM 984 C C . GLY A 1 122 ? -6.715 -6.228 -5.247 1.00 94.75 122 GLY A C 1
ATOM 985 O O . GLY A 1 122 ? -7.255 -6.082 -4.151 1.00 94.75 122 GLY A O 1
ATOM 986 N N . HIS A 1 123 ? -5.388 -6.199 -5.397 1.00 96.81 123 HIS A N 1
ATOM 987 C CA . HIS A 1 123 ? -4.475 -5.915 -4.291 1.00 96.81 123 HIS A CA 1
ATOM 988 C C . HIS A 1 123 ? -4.337 -4.416 -4.035 1.00 96.81 123 HIS A C 1
ATOM 990 O O . HIS A 1 123 ? -4.409 -3.590 -4.957 1.00 96.81 123 HIS A O 1
ATOM 996 N N . VAL A 1 124 ? -4.109 -4.088 -2.761 1.00 96.69 124 VAL A N 1
ATOM 997 C CA . VAL A 1 124 ? -3.788 -2.739 -2.304 1.00 96.69 124 VAL A CA 1
ATOM 998 C C . VAL A 1 124 ? -2.290 -2.630 -2.057 1.00 96.69 124 VAL A C 1
ATOM 1000 O O . VAL A 1 124 ? -1.692 -3.472 -1.402 1.00 96.69 124 VAL A O 1
ATOM 1003 N N . TYR A 1 125 ? -1.688 -1.545 -2.520 1.00 96.69 125 TYR A N 1
ATOM 1004 C CA . TYR A 1 125 ? -0.272 -1.252 -2.352 1.00 96.69 125 TYR A CA 1
ATOM 1005 C C . TYR A 1 125 ? -0.092 0.051 -1.587 1.00 96.69 125 TYR A C 1
ATOM 1007 O O . TYR A 1 125 ? -0.859 0.996 -1.779 1.00 96.69 125 TYR A O 1
ATOM 1015 N N . ALA A 1 126 ? 0.960 0.129 -0.774 1.00 95.75 126 ALA A N 1
ATOM 1016 C CA . ALA A 1 126 ? 1.428 1.384 -0.199 1.00 95.75 126 ALA A CA 1
ATOM 1017 C C . ALA A 1 126 ? 2.782 1.759 -0.798 1.00 95.75 126 ALA A C 1
ATOM 1019 O O . ALA A 1 126 ? 3.716 0.959 -0.814 1.00 95.75 126 ALA A O 1
ATOM 1020 N N . LEU A 1 127 ? 2.880 2.997 -1.267 1.00 93.81 127 LEU A N 1
ATOM 1021 C CA . LEU A 1 127 ? 4.075 3.594 -1.839 1.00 93.81 127 LEU A CA 1
ATOM 1022 C C . LEU A 1 127 ? 4.495 4.780 -0.980 1.00 93.81 127 LEU A C 1
ATOM 1024 O O . LEU A 1 127 ? 3.715 5.701 -0.763 1.00 93.81 127 LEU A O 1
ATOM 1028 N N . ARG A 1 128 ? 5.746 4.792 -0.535 1.00 92.44 128 ARG A N 1
ATOM 1029 C CA . ARG A 1 128 ? 6.388 5.922 0.134 1.00 92.44 128 ARG A CA 1
ATOM 1030 C C . ARG A 1 128 ? 7.496 6.457 -0.758 1.00 92.44 128 ARG A C 1
ATOM 1032 O O . ARG A 1 128 ? 8.309 5.682 -1.245 1.00 92.44 128 ARG A O 1
ATOM 1039 N N . ILE A 1 129 ? 7.551 7.772 -0.935 1.00 88.81 129 ILE A N 1
ATOM 1040 C CA . ILE A 1 129 ? 8.623 8.481 -1.641 1.00 88.81 129 ILE A CA 1
ATOM 1041 C C . ILE A 1 129 ? 9.144 9.592 -0.731 1.00 88.81 129 ILE A C 1
ATOM 1043 O O . ILE A 1 129 ? 8.362 10.376 -0.191 1.00 88.81 129 ILE A O 1
ATOM 1047 N N . ILE A 1 130 ? 10.462 9.676 -0.585 1.00 87.50 130 ILE A N 1
ATOM 1048 C CA . ILE A 1 130 ? 11.161 10.705 0.187 1.00 87.50 130 ILE A CA 1
ATOM 1049 C C . ILE A 1 130 ? 12.064 11.493 -0.757 1.00 87.50 130 ILE A C 1
ATOM 1051 O O . ILE A 1 130 ? 12.815 10.901 -1.530 1.00 87.50 130 ILE A O 1
ATOM 1055 N N . ASP A 1 131 ? 12.033 12.819 -0.664 1.00 84.50 131 ASP A N 1
ATOM 1056 C CA . ASP A 1 131 ? 13.009 13.706 -1.303 1.00 84.50 131 ASP A CA 1
ATOM 1057 C C . ASP A 1 131 ? 14.157 13.999 -0.332 1.00 84.50 131 ASP A C 1
ATOM 1059 O O . ASP A 1 131 ? 13.948 14.637 0.701 1.00 84.50 131 ASP A O 1
ATOM 1063 N N . THR A 1 132 ? 15.365 13.509 -0.626 1.00 76.50 132 THR A N 1
ATOM 1064 C CA . THR A 1 132 ? 16.512 13.632 0.286 1.00 76.50 132 THR A CA 1
ATOM 1065 C C . THR A 1 132 ? 17.258 14.961 0.136 1.00 76.50 132 THR A C 1
ATOM 1067 O O . THR A 1 132 ? 18.004 15.326 1.044 1.00 76.50 132 THR A O 1
ATOM 1070 N N . TYR A 1 133 ? 17.017 15.729 -0.937 1.00 72.81 133 TYR A N 1
ATOM 1071 C CA . TYR A 1 133 ? 17.691 17.009 -1.196 1.00 72.81 133 TYR A CA 1
ATOM 1072 C C . TYR A 1 133 ? 16.959 18.224 -0.616 1.00 72.81 133 TYR A C 1
ATOM 1074 O O . TYR A 1 133 ? 17.617 19.163 -0.166 1.00 72.81 133 TYR A O 1
ATOM 1082 N N . LYS A 1 134 ? 15.617 18.255 -0.633 1.00 55.81 134 LYS A N 1
ATOM 1083 C CA . LYS A 1 134 ? 14.830 19.395 -0.122 1.00 55.81 134 LYS A CA 1
ATOM 1084 C C . LYS A 1 134 ? 13.953 18.999 1.065 1.00 55.81 134 LYS A C 1
ATOM 1086 O O . LYS A 1 134 ? 12.983 18.263 0.917 1.00 55.81 134 LYS A O 1
ATOM 1091 N N . HIS A 1 135 ? 14.271 19.546 2.243 1.00 62.16 135 HIS A N 1
ATOM 1092 C CA . HIS A 1 135 ? 13.446 19.504 3.464 1.00 62.16 135 HIS A CA 1
ATOM 1093 C C . HIS A 1 135 ? 12.976 18.110 3.928 1.00 62.16 135 HIS A C 1
ATOM 1095 O O . HIS A 1 135 ? 12.047 18.032 4.727 1.00 62.16 135 HIS A O 1
ATOM 1101 N N . LYS A 1 136 ? 13.599 17.019 3.449 1.00 69.56 136 LYS A N 1
ATOM 1102 C CA . LYS A 1 136 ? 13.171 15.632 3.709 1.00 69.56 136 LYS A CA 1
ATOM 1103 C C . LYS A 1 136 ? 11.660 15.455 3.541 1.00 69.56 136 LYS A C 1
ATOM 1105 O O . LYS A 1 136 ? 10.995 14.851 4.381 1.00 69.56 136 LYS A O 1
ATOM 1110 N N . SER A 1 137 ? 11.107 16.044 2.479 1.00 82.25 137 SER A N 1
ATOM 1111 C CA . SER A 1 137 ? 9.672 15.949 2.233 1.00 82.25 137 SER A CA 1
ATOM 1112 C C . SER A 1 137 ? 9.296 14.516 1.868 1.00 82.25 137 SER A C 1
ATOM 1114 O O . SER A 1 137 ? 10.014 13.846 1.125 1.00 82.25 137 SER A O 1
ATOM 1116 N N . GLU A 1 138 ? 8.172 14.050 2.399 1.00 89.00 138 GLU A N 1
ATOM 1117 C CA . GLU A 1 138 ? 7.697 12.685 2.220 1.00 89.00 138 GLU A CA 1
ATOM 1118 C C . GLU A 1 138 ? 6.284 12.687 1.633 1.00 89.00 138 GLU A C 1
ATOM 1120 O O . GLU A 1 138 ? 5.433 13.524 1.967 1.00 89.00 138 GLU A O 1
ATOM 1125 N N . ARG A 1 139 ? 6.034 11.727 0.746 1.00 91.50 139 ARG A N 1
ATOM 1126 C CA . ARG A 1 139 ? 4.719 11.415 0.195 1.00 91.50 139 ARG A CA 1
ATOM 1127 C C . ARG A 1 139 ? 4.441 9.939 0.398 1.00 91.50 139 ARG A C 1
ATOM 1129 O O . ARG A 1 139 ? 5.303 9.108 0.132 1.00 91.50 139 ARG A O 1
ATOM 1136 N N . VAL A 1 140 ? 3.234 9.635 0.854 1.00 94.31 140 VAL A N 1
ATOM 1137 C CA . VAL A 1 140 ? 2.736 8.267 0.959 1.00 94.31 140 VAL A CA 1
ATOM 1138 C C . VAL A 1 140 ? 1.460 8.178 0.139 1.00 94.31 140 VAL A C 1
ATOM 1140 O O . VAL A 1 140 ? 0.626 9.078 0.197 1.00 94.31 140 VAL A O 1
ATOM 1143 N N . VAL A 1 141 ? 1.333 7.127 -0.655 1.00 95.56 141 VAL A N 1
ATOM 1144 C CA . VAL A 1 141 ? 0.222 6.890 -1.573 1.00 95.56 141 VAL A CA 1
ATOM 1145 C C . VAL A 1 141 ? -0.278 5.473 -1.342 1.00 95.56 141 VAL A C 1
ATOM 1147 O O . VAL A 1 141 ? 0.534 4.553 -1.252 1.00 95.56 141 VAL A O 1
ATOM 1150 N N . LYS A 1 142 ? -1.595 5.289 -1.266 1.00 96.19 142 LYS A N 1
ATOM 1151 C CA . LYS A 1 142 ? -2.212 3.966 -1.409 1.00 96.19 142 LYS A CA 1
ATOM 1152 C C . LYS A 1 142 ? -2.716 3.789 -2.834 1.00 96.19 142 LYS A C 1
ATOM 1154 O O . LYS A 1 142 ? -3.154 4.757 -3.456 1.00 96.19 142 LYS A O 1
ATOM 1159 N N . MET A 1 143 ? -2.641 2.569 -3.347 1.00 97.12 143 MET A N 1
ATOM 1160 C CA . MET A 1 143 ? -3.055 2.226 -4.707 1.00 97.12 143 MET A CA 1
ATOM 1161 C C . MET A 1 143 ? -3.855 0.928 -4.690 1.00 97.12 143 MET A C 1
ATOM 1163 O O . MET A 1 143 ? -3.457 -0.005 -4.008 1.00 97.12 143 MET A O 1
ATOM 1167 N N . LEU A 1 144 ? -4.943 0.851 -5.449 1.00 96.88 144 LEU A N 1
ATOM 1168 C CA . LEU A 1 144 ? -5.732 -0.361 -5.674 1.00 96.88 144 LEU A CA 1
ATOM 1169 C C . LEU A 1 144 ? -5.667 -0.731 -7.154 1.00 96.88 144 LEU A C 1
ATOM 1171 O O . LEU A 1 144 ? -5.952 0.108 -8.011 1.00 96.88 144 LEU A O 1
ATOM 1175 N N . VAL A 1 145 ? -5.324 -1.982 -7.457 1.00 96.75 145 VAL A N 1
ATOM 1176 C CA . VAL A 1 145 ? -5.318 -2.486 -8.837 1.00 96.75 145 VAL A CA 1
ATOM 1177 C C . VAL A 1 145 ? -6.733 -2.884 -9.246 1.00 96.75 145 VAL A C 1
ATOM 1179 O O . VAL A 1 145 ? -7.271 -3.877 -8.763 1.00 96.75 145 VAL A O 1
ATOM 1182 N N . LEU A 1 146 ? -7.318 -2.116 -10.166 1.00 96.00 146 LEU A N 1
ATOM 1183 C CA . LEU A 1 146 ? -8.679 -2.319 -10.673 1.00 96.00 146 LEU A CA 1
ATOM 1184 C C . LEU A 1 146 ? -8.727 -3.240 -11.893 1.00 96.00 146 LEU A C 1
ATOM 1186 O O . LEU A 1 146 ? -9.696 -3.967 -12.083 1.00 96.00 146 LEU A O 1
ATOM 1190 N N . ALA A 1 147 ? -7.690 -3.193 -12.728 1.00 96.06 147 ALA A N 1
ATOM 1191 C CA . ALA A 1 147 ? -7.556 -4.047 -13.899 1.00 96.06 147 ALA A CA 1
ATOM 1192 C C . ALA A 1 147 ? -6.080 -4.336 -14.168 1.00 96.06 147 ALA A C 1
ATOM 1194 O O . ALA A 1 147 ? -5.223 -3.469 -13.982 1.00 96.06 147 ALA A O 1
ATOM 1195 N N . TYR A 1 148 ? -5.791 -5.552 -14.627 1.00 95.50 148 TYR A N 1
ATOM 1196 C CA . TYR A 1 148 ? -4.444 -5.962 -14.995 1.00 95.50 148 TYR A CA 1
ATOM 1197 C C . TYR A 1 148 ? -4.474 -6.831 -16.253 1.00 95.50 148 TYR A C 1
ATOM 1199 O O . TYR A 1 148 ? -5.039 -7.922 -16.252 1.00 95.50 148 TYR A O 1
ATOM 1207 N N . GLN A 1 149 ? -3.849 -6.334 -17.320 1.00 94.06 149 GLN A N 1
ATOM 1208 C CA . GLN A 1 149 ? -3.586 -7.066 -18.553 1.00 94.06 149 GLN A CA 1
ATOM 1209 C C . GLN A 1 149 ? -2.069 -7.265 -18.675 1.00 94.06 149 GLN A C 1
ATOM 1211 O O . GLN A 1 149 ? -1.345 -6.296 -18.941 1.00 94.06 149 GLN A O 1
ATOM 1216 N N . PRO A 1 150 ? -1.558 -8.491 -18.455 1.00 90.12 150 PRO A N 1
ATOM 1217 C CA . PRO A 1 150 ? -0.128 -8.768 -18.509 1.00 90.12 150 PRO A CA 1
ATOM 1218 C C . PRO A 1 150 ? 0.514 -8.254 -19.800 1.00 90.12 150 PRO A C 1
ATOM 1220 O O . PRO A 1 150 ? -0.037 -8.415 -20.885 1.00 90.12 150 PRO A O 1
ATOM 1223 N N . ASN A 1 151 ? 1.690 -7.634 -19.673 1.00 86.25 151 ASN A N 1
ATOM 1224 C CA . ASN A 1 151 ? 2.468 -7.051 -20.775 1.00 86.25 151 ASN A CA 1
ATOM 1225 C C . ASN A 1 151 ? 1.771 -5.914 -21.551 1.00 86.25 151 ASN A C 1
ATOM 1227 O O . ASN A 1 151 ? 2.308 -5.466 -22.560 1.00 86.25 151 ASN A O 1
ATOM 1231 N N . GLN A 1 152 ? 0.600 -5.447 -21.106 1.00 91.50 152 GLN A N 1
ATOM 1232 C CA . GLN A 1 152 ? -0.181 -4.422 -21.801 1.00 91.50 152 GLN A CA 1
ATOM 1233 C C . GLN A 1 152 ? -0.464 -3.221 -20.905 1.00 91.50 152 GLN A C 1
ATOM 1235 O O . GLN A 1 152 ? 0.004 -2.120 -21.183 1.00 91.50 152 GLN A O 1
ATOM 1240 N N . SER A 1 153 ? -1.243 -3.412 -19.837 1.00 92.25 153 SER A N 1
ATOM 1241 C CA . SER A 1 153 ? -1.720 -2.297 -19.023 1.00 92.25 153 SER A CA 1
ATOM 1242 C C . SER A 1 153 ? -2.052 -2.702 -17.589 1.00 92.25 153 SER A C 1
ATOM 1244 O O . SER A 1 153 ? -2.391 -3.848 -17.287 1.00 92.25 153 SER A O 1
ATOM 1246 N N . VAL A 1 154 ? -1.958 -1.721 -16.693 1.00 94.50 154 VAL A N 1
ATOM 1247 C CA . VAL A 1 154 ? -2.458 -1.800 -15.320 1.00 94.50 154 VAL A CA 1
ATOM 1248 C C . VAL A 1 154 ? -3.301 -0.558 -15.077 1.00 94.50 154 VAL A C 1
ATOM 1250 O O . VAL A 1 154 ? -2.849 0.558 -15.331 1.00 94.50 154 VAL A O 1
ATOM 1253 N N . THR A 1 155 ? -4.518 -0.736 -14.578 1.00 96.94 155 THR A N 1
ATOM 1254 C CA . THR A 1 155 ? -5.378 0.370 -14.150 1.00 96.94 155 THR A CA 1
ATOM 1255 C C . THR A 1 155 ? -5.393 0.416 -12.635 1.00 96.94 155 THR A C 1
ATOM 1257 O O . THR A 1 155 ? -5.716 -0.580 -11.984 1.00 96.94 155 THR A O 1
ATOM 1260 N N . ILE A 1 156 ? -5.059 1.578 -12.079 1.00 96.25 156 ILE A N 1
ATOM 1261 C CA . ILE A 1 156 ? -5.011 1.794 -10.635 1.00 96.25 156 ILE A CA 1
ATOM 1262 C C . ILE A 1 156 ? -5.927 2.939 -10.212 1.00 96.25 156 ILE A C 1
ATOM 1264 O O . ILE A 1 156 ? -6.003 3.970 -10.881 1.00 96.25 156 ILE A O 1
ATOM 1268 N N . GLN A 1 157 ? -6.569 2.773 -9.062 1.00 95.50 157 GLN A N 1
ATOM 1269 C CA . GLN A 1 157 ? -7.087 3.879 -8.261 1.00 95.50 157 GLN A CA 1
ATOM 1270 C C . GLN A 1 157 ? -6.033 4.243 -7.218 1.00 95.50 157 GLN A C 1
ATOM 1272 O O . GLN A 1 157 ? -5.409 3.347 -6.655 1.00 95.50 157 GLN A O 1
ATOM 1277 N N . TRP A 1 158 ? -5.815 5.531 -6.952 1.00 96.06 158 TRP A N 1
ATOM 1278 C CA . TRP A 1 158 ? -4.805 5.961 -5.985 1.00 96.06 158 TRP A CA 1
ATOM 1279 C C . TRP A 1 158 ? -5.250 7.168 -5.168 1.00 96.06 158 TRP A C 1
ATOM 1281 O O . TRP A 1 158 ? -6.084 7.963 -5.599 1.00 96.06 158 TRP A O 1
ATOM 1291 N N . GLU A 1 159 ? -4.669 7.300 -3.980 1.00 96.19 159 GLU A N 1
ATOM 1292 C CA . GLU A 1 159 ? -4.897 8.423 -3.075 1.00 96.19 159 GLU A CA 1
ATOM 1293 C C . GLU A 1 159 ? -3.621 8.739 -2.283 1.00 96.19 159 GLU A C 1
ATOM 1295 O O . GLU A 1 159 ? -2.934 7.833 -1.807 1.00 96.19 159 GLU A O 1
ATOM 1300 N N . ILE A 1 160 ? -3.307 10.029 -2.116 1.00 95.25 160 ILE A N 1
ATOM 1301 C CA . ILE A 1 160 ? -2.236 10.470 -1.210 1.00 95.25 160 ILE A CA 1
ATOM 1302 C C . ILE A 1 160 ? -2.734 10.368 0.229 1.00 95.25 160 ILE A C 1
ATOM 1304 O O . ILE A 1 160 ? -3.710 11.019 0.598 1.00 95.25 160 ILE A O 1
ATOM 1308 N N . LEU A 1 161 ? -2.005 9.621 1.053 1.00 93.69 161 LEU A N 1
ATOM 1309 C CA . LEU A 1 161 ? -2.247 9.549 2.486 1.00 93.69 161 LEU A CA 1
ATOM 1310 C C . LEU A 1 161 ? -1.664 10.794 3.159 1.00 93.69 161 LEU A C 1
ATOM 1312 O O . LEU A 1 161 ? -0.450 11.031 3.103 1.00 93.69 161 LEU A O 1
ATOM 1316 N N . LYS A 1 162 ? -2.551 11.590 3.756 1.00 81.25 162 LYS A N 1
ATOM 1317 C CA . LYS A 1 162 ? -2.208 12.778 4.541 1.00 81.25 162 LYS A CA 1
ATOM 1318 C C . LYS A 1 162 ? -1.812 12.395 5.959 1.00 81.25 162 LYS A C 1
ATOM 1320 O O . LYS A 1 162 ? -2.404 11.429 6.484 1.00 81.25 162 LYS A O 1
#

pLDDT: mean 78.93, std 18.34, range [38.03, 97.12]

Sequence (162 aa):
MFGRTYDDLLEMSDDWRKNMIKRSKCNDLDFNNYYTGYFTVGVGGGRVGTIIDLGSRDDLQKKYQYQETVGHGQGYASIHRTNKTLLILKDSYRNHTFQAMDESAVLFRDTSSSFSVRVILGHVYALRIIDTYKHKSERVVKMLVLAYQPNQSVTIQWEILK

Secondary structure (DSSP, 8-state):
--PPPHHHHHHHHHHHHHHHHHH-------GGG--TTEEE----SSEEEEEEEEEEHHHHHHHH-PPPPTTS-HHHHH-EEETTEEEEEEESSSS-EEEE-TTHHHHTS---S--EEE--TTEEEEEEEEESSSTT-EEEEEEEEEEEETTTEEEEEEEEE-

Solvent-accessible surface area (backbone atoms only — not comparable to full-atom values): 9380 Å² total; per-residue (Å²): 137,86,77,80,54,79,64,61,57,52,58,57,56,49,53,55,50,54,52,45,62,73,63,52,74,55,63,57,59,67,64,91,58,65,51,90,57,39,51,54,52,68,42,41,71,56,34,34,31,36,51,46,78,65,41,36,61,67,53,41,32,68,73,55,63,33,78,70,54,96,82,74,49,44,67,71,67,43,50,39,47,57,96,76,36,36,29,31,52,42,38,80,88,85,73,68,39,69,38,79,43,78,63,21,70,64,58,65,46,94,63,80,62,68,27,61,39,75,66,51,74,56,24,33,31,44,37,34,40,34,32,71,79,59,91,65,43,72,48,38,34,41,35,36,29,77,40,71,43,84,93,76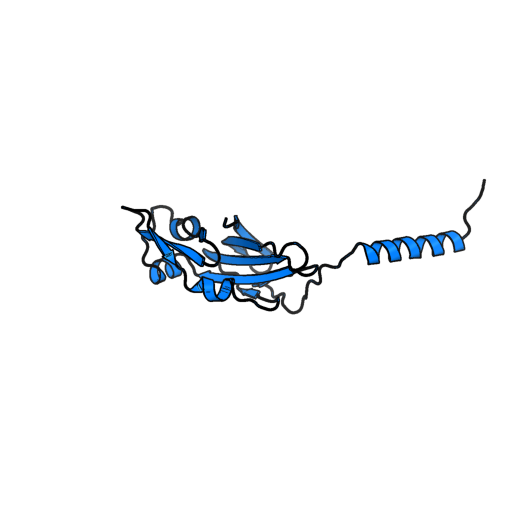,49,74,41,70,50,73,49,76,47,99

Foldseek 3Di:
DDDDDPVNVVVVVVVVVVVCVVVCQDQPQVCVQDDFQKDKDRGGDQKAKDKDWPFALVSQCVVQVEDDDPPSCQQVVQFADDDLWTWGANYDPDDRDIDTDPCSCVRNDPDGHIDMDGHDARIKMKMKMFRPPPPRDIWIKIKGFHDDDTPPDTDIDMDIHD

Radius of gyration: 22.23 Å; Cα contacts (8 Å, |Δi|>4): 290; chains: 1; bounding box: 55×52×62 Å

Nearest PDB structures (foldseek):
  6i1m-assembly1_A  TM=4.535E-01  e=3.359E+00  Fasciola hepatica